Protein AF-A0AAI9CIB6-F1 (afdb_monomer)

Sequence (60 aa):
MFDDPVLLPDGYQISVPDRQPIRLRTGGNGERTGVAPHAAGGDDPLSIARQLLAPPKSSR

Mean predicted aligned error: 8.26 Å

Organism: Stenotrophomonas maltophilia (NCBI:txid40324)

Solvent-accessible surface area (backbone atoms only — not comparable to full-atom values): 4172 Å² total; per-residue (Å²): 90,68,65,84,59,48,74,44,100,88,72,50,71,47,79,61,72,78,50,81,71,64,38,89,90,74,71,46,62,49,74,99,78,49,81,85,69,96,62,89,39,77,96,50,43,67,62,48,49,50,60,75,68,48,74,79,79,80,90,121

Foldseek 3Di:
DWDDWDADPVGDTDIDDPDFDADPVPRDGCPPPHDDDPDDCPPHNPVVVCVVPDDPPPPD

pLDDT: mean 86.83, std 8.49, range [53.78, 95.19]

Structure (mmCIF, N/CA/C/O backbone):
data_AF-A0AAI9CIB6-F1
#
_entry.id   AF-A0AAI9CIB6-F1
#
loop_
_atom_site.group_PDB
_atom_site.id
_atom_site.type_symbol
_atom_site.label_atom_id
_atom_site.label_alt_id
_atom_site.label_comp_id
_atom_site.label_asym_id
_atom_site.label_entity_id
_atom_site.label_seq_id
_atom_site.pdbx_PDB_ins_code
_atom_site.Cartn_x
_atom_site.Cartn_y
_atom_site.Cartn_z
_atom_site.occupancy
_atom_site.B_iso_or_equiv
_atom_site.auth_seq_id
_atom_site.auth_comp_id
_atom_site.auth_asym_id
_atom_site.auth_atom_id
_atom_site.pdbx_PDB_model_num
ATOM 1 N N . MET A 1 1 ? 2.478 3.259 -10.536 1.00 65.44 1 MET A N 1
ATOM 2 C CA . MET A 1 1 ? 1.536 3.028 -11.673 1.00 65.44 1 MET A CA 1
ATOM 3 C C . MET A 1 1 ? 2.360 2.563 -12.863 1.00 65.44 1 MET A C 1
ATOM 5 O O . MET A 1 1 ? 3.475 3.052 -12.989 1.00 65.44 1 MET A O 1
ATOM 9 N N . PHE A 1 2 ? 1.870 1.590 -13.630 1.00 69.44 2 PHE A N 1
ATOM 10 C CA . PHE A 1 2 ? 2.555 1.072 -14.817 1.00 69.44 2 PHE A CA 1
ATOM 11 C C . PHE A 1 2 ? 1.806 1.554 -16.058 1.00 69.44 2 PHE A C 1
ATOM 13 O O . PHE A 1 2 ? 0.585 1.398 -16.109 1.00 69.44 2 PHE A O 1
ATOM 20 N N . ASP A 1 3 ? 2.528 2.114 -17.014 1.00 77.50 3 ASP A N 1
ATOM 21 C CA . ASP A 1 3 ? 2.103 2.302 -18.392 1.00 77.50 3 ASP A CA 1
ATOM 22 C C . ASP A 1 3 ? 2.168 0.951 -19.134 1.00 77.50 3 ASP A C 1
ATOM 24 O O . ASP A 1 3 ? 2.514 -0.097 -18.564 1.00 77.50 3 ASP A O 1
ATOM 28 N N . ASP A 1 4 ? 1.787 0.959 -20.412 1.00 86.75 4 ASP A N 1
ATOM 29 C CA . ASP A 1 4 ? 1.809 -0.246 -21.238 1.00 86.75 4 ASP A CA 1
ATOM 30 C C . ASP A 1 4 ? 3.232 -0.846 -21.304 1.00 86.75 4 ASP A C 1
ATOM 32 O O . ASP A 1 4 ? 4.215 -0.106 -21.430 1.00 86.75 4 ASP A O 1
ATOM 36 N N . PRO A 1 5 ? 3.381 -2.185 -21.234 1.00 87.44 5 PRO A N 1
ATOM 37 C CA . PRO A 1 5 ? 4.686 -2.830 -21.311 1.00 87.44 5 PRO A CA 1
ATOM 38 C C . PRO A 1 5 ? 5.446 -2.465 -22.590 1.00 87.44 5 PRO A C 1
ATOM 40 O O . PRO A 1 5 ? 4.898 -2.487 -23.694 1.00 87.44 5 PRO A O 1
ATOM 43 N N . VAL A 1 6 ? 6.743 -2.200 -22.455 1.00 90.38 6 VAL A N 1
ATOM 44 C CA . VAL A 1 6 ? 7.614 -1.892 -23.593 1.00 90.38 6 VAL A CA 1
ATOM 45 C C . VAL A 1 6 ? 8.023 -3.194 -24.276 1.00 90.38 6 VAL A C 1
ATOM 47 O O . VAL A 1 6 ? 8.591 -4.080 -23.633 1.00 90.38 6 VAL A O 1
ATOM 50 N N . LEU A 1 7 ? 7.748 -3.304 -25.580 1.00 93.88 7 LEU A N 1
ATOM 51 C CA . LEU A 1 7 ? 8.167 -4.435 -26.407 1.00 93.88 7 LEU A CA 1
ATOM 52 C C . LEU A 1 7 ? 9.636 -4.280 -26.822 1.00 93.88 7 LEU A C 1
ATOM 54 O O . LEU A 1 7 ? 10.029 -3.265 -27.399 1.00 93.88 7 LEU A O 1
ATOM 58 N N . LEU A 1 8 ? 10.436 -5.305 -26.550 1.00 92.62 8 LEU A N 1
ATOM 59 C CA . LEU A 1 8 ? 11.828 -5.402 -26.963 1.00 92.62 8 LEU A CA 1
ATOM 60 C C . LEU A 1 8 ? 11.944 -6.017 -28.372 1.00 92.62 8 LEU A C 1
ATOM 62 O O . LEU A 1 8 ? 11.044 -6.741 -28.807 1.00 92.62 8 LEU A O 1
ATOM 66 N N . PRO A 1 9 ? 13.045 -5.755 -29.107 1.00 93.19 9 PRO A N 1
ATOM 67 C CA . PRO A 1 9 ? 13.215 -6.217 -30.492 1.00 93.19 9 PRO A CA 1
ATOM 68 C C . PRO A 1 9 ? 13.151 -7.739 -30.692 1.00 93.19 9 PRO A C 1
ATOM 70 O O . PRO A 1 9 ? 12.879 -8.210 -31.790 1.00 93.19 9 PRO A O 1
ATOM 73 N N . ASP A 1 10 ? 13.416 -8.503 -29.640 1.00 94.25 10 ASP A N 1
ATOM 74 C CA . ASP A 1 10 ? 13.391 -9.965 -29.585 1.00 94.25 10 ASP A CA 1
ATOM 75 C C . ASP A 1 10 ? 12.027 -10.539 -29.153 1.00 94.25 10 ASP A C 1
ATOM 77 O O . ASP A 1 10 ? 11.869 -11.754 -29.045 1.00 94.25 10 ASP A O 1
ATOM 81 N N . GLY A 1 11 ? 11.024 -9.677 -28.953 1.00 92.44 11 GLY A N 1
ATOM 82 C CA . GLY A 1 11 ? 9.646 -10.059 -28.649 1.00 92.44 11 GLY A CA 1
ATOM 83 C C . GLY A 1 11 ? 9.324 -10.176 -27.158 1.00 92.44 11 GLY A C 1
ATOM 84 O O . GLY A 1 11 ? 8.180 -10.482 -26.819 1.00 92.44 11 GLY A O 1
ATOM 85 N N . TYR A 1 12 ? 10.277 -9.912 -26.258 1.00 93.88 12 TYR A N 1
ATOM 86 C CA . TYR A 1 12 ? 9.986 -9.823 -24.823 1.00 93.88 12 TYR A CA 1
ATOM 87 C C . TYR A 1 12 ? 9.293 -8.506 -24.469 1.00 93.88 12 TYR A C 1
ATOM 89 O O . TYR A 1 12 ? 9.440 -7.500 -25.158 1.00 93.88 12 TYR A O 1
ATOM 97 N N . GLN A 1 13 ? 8.560 -8.496 -23.357 1.00 94.44 13 GLN A N 1
ATOM 98 C CA . GLN A 1 13 ? 7.943 -7.290 -22.810 1.00 94.44 13 GLN A CA 1
ATOM 99 C C . GLN A 1 13 ? 8.481 -7.002 -21.414 1.00 94.44 13 GLN A C 1
ATOM 101 O O . GLN A 1 13 ? 8.616 -7.913 -20.595 1.00 94.44 13 GLN A O 1
ATOM 106 N N . ILE A 1 14 ? 8.755 -5.728 -21.140 1.00 91.19 14 ILE A N 1
ATOM 107 C CA . ILE A 1 14 ? 9.159 -5.258 -19.815 1.00 91.19 14 ILE A CA 1
ATOM 108 C C . ILE A 1 14 ? 8.151 -4.241 -19.285 1.00 91.19 14 ILE A C 1
ATOM 110 O O . ILE A 1 14 ? 7.738 -3.324 -19.992 1.00 91.19 14 ILE A O 1
ATOM 114 N N . SER A 1 15 ? 7.768 -4.392 -18.020 1.00 89.94 15 SER A N 1
ATOM 115 C CA . SER A 1 15 ? 6.943 -3.414 -17.308 1.00 89.94 15 SER A CA 1
ATOM 116 C C . SER A 1 15 ? 7.833 -2.598 -16.384 1.00 89.94 15 SER A C 1
ATOM 118 O O . SER A 1 15 ? 8.434 -3.139 -15.452 1.00 89.94 15 SER A O 1
ATOM 120 N N . VAL A 1 16 ? 7.912 -1.295 -16.633 1.00 86.62 16 VAL A N 1
ATOM 121 C CA . VAL A 1 16 ? 8.663 -0.352 -15.803 1.00 86.62 16 VAL A CA 1
ATOM 122 C C . VAL A 1 16 ? 7.652 0.548 -15.095 1.00 86.62 16 VAL A C 1
ATOM 124 O O . VAL A 1 16 ? 6.763 1.069 -15.754 1.00 86.62 16 VAL A O 1
ATOM 127 N N . PRO A 1 17 ? 7.721 0.718 -13.763 1.00 84.38 17 PRO A N 1
ATOM 128 C CA . PRO A 1 17 ? 6.878 1.696 -13.090 1.00 84.38 17 PRO A CA 1
ATOM 129 C C . PRO A 1 17 ? 7.300 3.110 -13.502 1.00 84.38 17 PRO A C 1
ATOM 131 O O . PRO A 1 17 ? 8.432 3.512 -13.232 1.00 84.38 17 PRO A O 1
ATOM 134 N N . ASP A 1 18 ? 6.392 3.889 -14.083 1.00 82.06 18 ASP A N 1
ATOM 135 C CA . ASP A 1 18 ? 6.727 5.229 -14.594 1.00 82.06 18 ASP A CA 1
ATOM 136 C C . ASP A 1 18 ? 6.839 6.254 -13.475 1.00 82.06 18 ASP A C 1
ATOM 138 O O . ASP A 1 18 ? 7.578 7.236 -13.559 1.00 82.06 18 ASP A O 1
ATOM 142 N N . ARG A 1 19 ? 6.053 6.050 -12.412 1.00 83.06 19 ARG A N 1
ATOM 143 C CA . ARG A 1 19 ? 5.968 6.949 -11.260 1.00 83.06 19 ARG A CA 1
ATOM 144 C C . ARG A 1 19 ? 5.645 6.180 -9.991 1.00 83.06 19 ARG A C 1
ATOM 146 O O . ARG A 1 19 ? 4.846 5.239 -10.011 1.00 83.06 19 ARG A O 1
ATOM 153 N N . GLN A 1 20 ? 6.193 6.674 -8.882 1.00 81.50 20 GLN A N 1
ATOM 154 C CA . GLN A 1 20 ? 5.872 6.215 -7.534 1.00 81.50 20 GLN A CA 1
ATOM 155 C C . GLN A 1 20 ? 5.125 7.317 -6.767 1.00 81.50 20 GLN A C 1
ATOM 157 O O . GLN A 1 20 ? 5.601 8.454 -6.717 1.00 81.50 20 GLN A O 1
ATOM 162 N N . PRO A 1 21 ? 3.965 7.019 -6.155 1.00 83.19 21 PRO A N 1
ATOM 163 C CA . PRO A 1 21 ? 3.236 7.983 -5.347 1.00 83.19 21 PRO A CA 1
ATOM 164 C C . PRO A 1 21 ? 3.971 8.222 -4.027 1.00 83.19 21 PRO A C 1
ATOM 166 O O . PRO A 1 21 ? 4.298 7.279 -3.311 1.00 83.19 21 PRO A O 1
ATOM 169 N N . ILE A 1 22 ? 4.175 9.486 -3.663 1.00 87.94 22 ILE A N 1
ATOM 170 C CA . ILE A 1 22 ? 4.806 9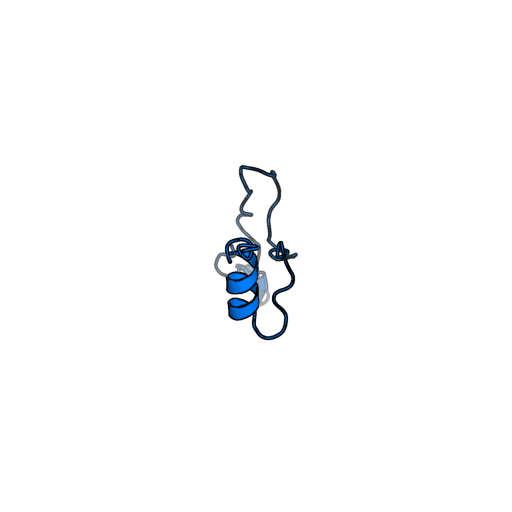.867 -2.395 1.00 87.94 22 ILE A CA 1
ATOM 171 C C . ILE A 1 22 ? 3.737 10.433 -1.462 1.00 87.94 22 ILE A C 1
ATOM 173 O O . ILE A 1 22 ? 3.014 11.367 -1.813 1.00 87.94 22 ILE A O 1
ATOM 177 N N . ARG A 1 23 ? 3.628 9.883 -0.248 1.00 86.56 23 ARG A N 1
ATOM 178 C CA . ARG A 1 23 ? 2.737 10.431 0.781 1.00 86.56 23 ARG A CA 1
ATOM 179 C C . ARG A 1 23 ? 3.302 11.746 1.298 1.00 86.56 23 ARG A C 1
ATOM 181 O O . ARG A 1 23 ? 4.369 11.756 1.904 1.00 86.56 23 ARG A O 1
ATOM 188 N N . LEU A 1 24 ? 2.529 12.824 1.181 1.00 89.44 24 LEU A N 1
ATOM 189 C CA . LEU A 1 24 ? 2.926 14.158 1.653 1.00 89.44 24 LEU A CA 1
ATOM 190 C C . LEU A 1 24 ? 3.327 14.182 3.137 1.00 89.44 24 LEU A C 1
ATOM 192 O O . LEU A 1 24 ? 4.236 14.905 3.521 1.00 89.44 24 LEU A O 1
ATOM 196 N N . ARG A 1 25 ? 2.663 13.373 3.974 1.00 90.50 25 ARG A N 1
ATOM 197 C CA . ARG A 1 25 ? 2.884 13.360 5.428 1.00 90.50 25 ARG A CA 1
ATOM 198 C C . ARG A 1 25 ? 4.141 12.601 5.862 1.00 90.50 25 ARG A C 1
ATOM 200 O O . ARG A 1 25 ? 4.744 12.978 6.858 1.00 90.50 25 ARG A O 1
ATOM 207 N N . THR A 1 26 ? 4.486 11.501 5.195 1.00 86.94 26 THR A N 1
ATOM 208 C CA . THR A 1 26 ? 5.546 10.584 5.661 1.00 86.94 26 THR A CA 1
ATOM 209 C C . THR A 1 26 ? 6.730 10.485 4.709 1.00 86.94 26 THR A C 1
ATOM 211 O O . THR A 1 26 ? 7.712 9.836 5.048 1.00 86.94 26 THR A O 1
ATOM 214 N N . GLY A 1 27 ? 6.632 11.051 3.502 1.00 85.94 27 GLY A N 1
ATOM 215 C CA . GLY A 1 27 ? 7.641 10.921 2.447 1.00 85.94 27 GLY A CA 1
ATOM 216 C C . GLY A 1 27 ? 7.788 9.503 1.878 1.00 85.94 27 GLY A C 1
ATOM 217 O O . GLY A 1 27 ? 8.503 9.309 0.903 1.00 85.94 27 GLY A O 1
ATOM 218 N N . GLY A 1 28 ? 7.110 8.508 2.454 1.00 87.44 28 GLY A N 1
ATOM 219 C CA . GLY A 1 28 ? 7.129 7.126 1.986 1.00 87.44 28 GLY A CA 1
ATOM 220 C C . GLY A 1 28 ? 6.028 6.827 0.971 1.0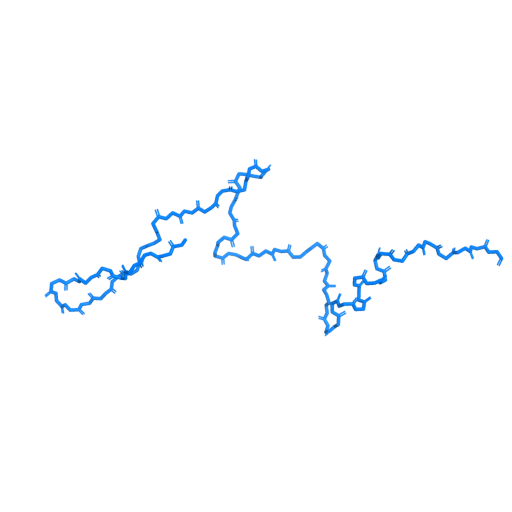0 87.44 28 GLY A C 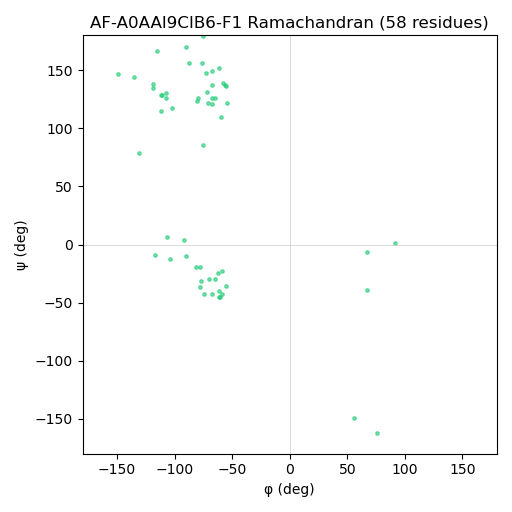1
ATOM 221 O O . GLY A 1 28 ? 5.071 7.587 0.808 1.00 87.44 28 GLY A O 1
ATOM 222 N N . ASN A 1 29 ? 6.111 5.654 0.353 1.00 86.38 29 ASN A N 1
ATOM 223 C CA . ASN A 1 29 ? 5.067 5.098 -0.505 1.00 86.38 29 ASN A CA 1
ATOM 224 C C . ASN A 1 29 ? 4.496 3.812 0.123 1.00 86.38 29 ASN A C 1
ATOM 226 O O . ASN A 1 29 ? 4.993 3.340 1.147 1.00 86.38 29 ASN A O 1
ATOM 230 N N . GLY A 1 30 ? 3.360 3.335 -0.385 1.00 83.56 30 GLY A N 1
ATOM 231 C CA . GLY A 1 30 ? 2.780 2.035 -0.010 1.00 83.56 30 GLY A CA 1
ATOM 232 C C . GLY A 1 30 ? 2.937 0.992 -1.114 1.00 83.56 30 GLY A C 1
ATOM 233 O O . GLY A 1 30 ? 2.354 -0.087 -1.032 1.00 83.56 30 GLY A O 1
ATOM 234 N N . GLU A 1 31 ? 3.675 1.328 -2.174 1.00 85.56 31 GLU A N 1
ATOM 235 C CA . GLU A 1 31 ? 3.960 0.379 -3.242 1.00 85.56 31 GLU A CA 1
ATOM 236 C C . GLU A 1 31 ? 4.876 -0.723 -2.687 1.00 85.56 31 GLU A C 1
ATOM 238 O O . GLU A 1 31 ? 5.649 -0.500 -1.756 1.00 85.56 31 GLU A O 1
ATOM 243 N N . ARG A 1 32 ? 4.761 -1.941 -3.228 1.00 82.81 32 ARG A N 1
ATOM 244 C CA . ARG A 1 32 ? 5.470 -3.165 -2.799 1.00 82.81 32 ARG A CA 1
ATOM 245 C C . ARG A 1 32 ? 5.099 -3.728 -1.419 1.00 82.81 32 ARG A C 1
ATOM 247 O O . ARG A 1 32 ? 5.032 -4.945 -1.296 1.00 82.81 32 ARG A O 1
ATOM 254 N N . THR A 1 33 ? 4.875 -2.904 -0.399 1.00 85.56 33 THR A N 1
ATOM 255 C CA . THR A 1 33 ? 4.618 -3.364 0.984 1.00 85.56 33 THR A CA 1
ATOM 256 C C . THR A 1 33 ? 3.152 -3.284 1.402 1.00 85.56 33 THR A C 1
ATOM 258 O O . THR A 1 33 ? 2.769 -3.869 2.414 1.00 85.56 33 THR A O 1
ATOM 261 N N . GLY A 1 34 ? 2.321 -2.593 0.619 1.00 86.56 34 GLY A N 1
ATOM 262 C CA . GLY A 1 34 ? 0.916 -2.375 0.930 1.00 86.56 34 GLY A CA 1
ATOM 263 C C . GLY A 1 34 ? 0.708 -1.314 2.013 1.00 86.56 34 GLY A C 1
ATOM 264 O O . GLY A 1 34 ? 1.563 -0.469 2.296 1.00 86.56 34 GLY A O 1
ATOM 265 N N . VAL A 1 35 ? -0.482 -1.329 2.610 1.00 88.19 35 VAL A N 1
ATOM 266 C CA . VAL A 1 35 ? -0.847 -0.431 3.708 1.00 88.19 35 VAL A CA 1
ATOM 267 C C . V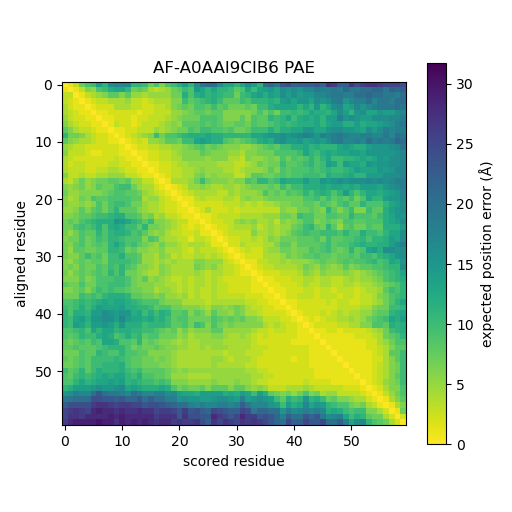AL A 1 35 ? -0.996 -1.259 4.971 1.00 88.19 35 VAL A C 1
ATOM 269 O O . VAL A 1 35 ? -1.894 -2.092 5.068 1.00 88.19 35 VAL A O 1
ATOM 272 N N . ALA A 1 36 ? -0.121 -1.016 5.945 1.00 89.75 36 ALA A N 1
ATOM 273 C CA . ALA A 1 36 ? -0.248 -1.625 7.259 1.00 89.75 36 ALA A CA 1
ATOM 274 C C . ALA A 1 36 ? -1.501 -1.068 7.964 1.00 89.75 36 ALA A C 1
ATOM 276 O O . ALA A 1 36 ? -1.639 0.157 8.066 1.00 89.75 36 ALA A O 1
ATOM 277 N N . PRO A 1 37 ? -2.423 -1.924 8.435 1.00 91.38 37 PRO A N 1
ATOM 278 C CA . PRO A 1 37 ? -3.588 -1.463 9.171 1.00 91.38 37 PRO A CA 1
ATOM 279 C C . PRO A 1 37 ? -3.181 -0.994 10.573 1.00 91.38 37 PRO A C 1
ATOM 281 O O . PRO A 1 37 ? -2.274 -1.548 11.190 1.00 91.38 37 PRO A O 1
ATOM 284 N N . HIS A 1 38 ? -3.880 0.010 11.103 1.00 89.69 38 HIS A N 1
ATOM 285 C CA . HIS A 1 38 ? -3.642 0.497 12.469 1.00 89.69 38 HIS A CA 1
ATOM 286 C C . HIS A 1 38 ? -4.095 -0.504 13.542 1.00 89.69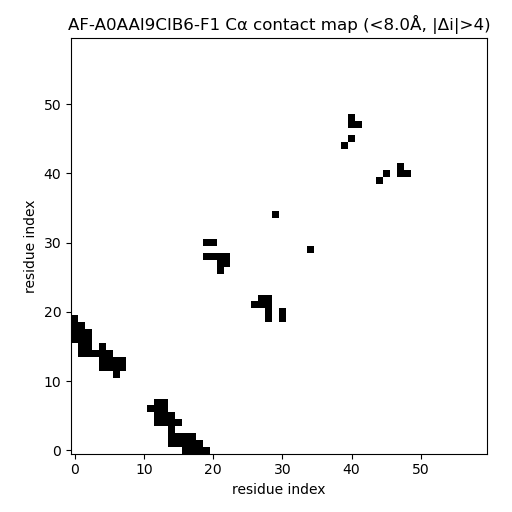 38 HIS A C 1
ATOM 288 O O . HIS A 1 38 ? -3.528 -0.542 14.629 1.00 89.69 38 HIS A O 1
ATOM 294 N N . ALA A 1 39 ? -5.115 -1.306 13.237 1.00 91.62 39 ALA A N 1
ATOM 295 C CA . ALA A 1 39 ? -5.620 -2.376 14.085 1.00 91.62 39 ALA A CA 1
ATOM 296 C C . ALA A 1 39 ? -5.864 -3.621 13.229 1.00 91.62 39 ALA A C 1
ATOM 298 O O . ALA A 1 39 ? -6.289 -3.510 12.077 1.00 91.62 39 ALA A O 1
ATOM 299 N N . ALA A 1 40 ? -5.607 -4.803 13.785 1.00 91.69 40 ALA A N 1
ATOM 300 C CA . ALA A 1 40 ? -5.931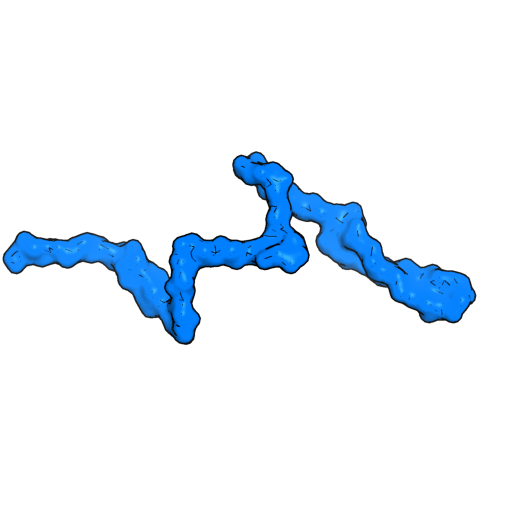 -6.055 13.115 1.00 91.69 40 ALA A CA 1
ATOM 301 C C . ALA A 1 40 ? -7.457 -6.184 12.965 1.00 91.69 40 ALA A C 1
ATOM 303 O O . ALA A 1 40 ? -8.187 -6.076 13.947 1.00 91.69 40 ALA A O 1
ATOM 304 N N . GLY A 1 41 ? -7.932 -6.407 11.738 1.00 89.06 41 GLY A N 1
ATOM 305 C CA . GLY A 1 41 ? -9.361 -6.574 11.451 1.00 89.06 41 GLY A CA 1
ATOM 306 C C . GLY A 1 41 ? -9.900 -7.981 11.728 1.00 89.06 41 GLY A C 1
ATOM 307 O O . GLY A 1 41 ? -11.104 -8.140 11.887 1.00 89.06 41 GLY A O 1
ATOM 308 N N . GLY A 1 42 ? -9.022 -8.988 11.803 1.00 90.88 42 GLY A N 1
ATOM 309 C CA . GLY A 1 42 ? -9.428 -10.393 11.903 1.00 90.8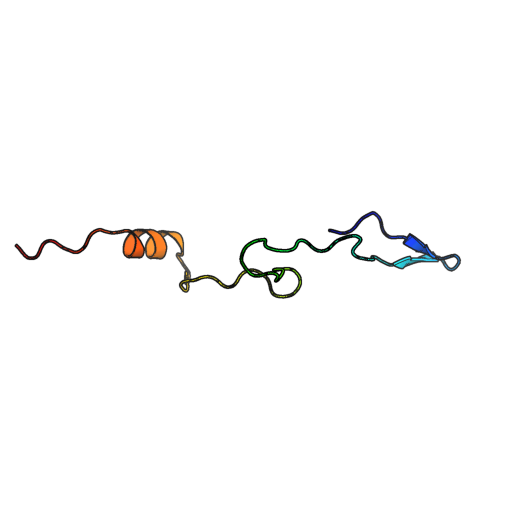8 42 GLY A CA 1
ATOM 310 C C . GLY A 1 42 ? -10.349 -10.815 10.751 1.00 90.88 42 GLY A C 1
ATOM 311 O O . GLY A 1 42 ? -10.267 -10.260 9.654 1.00 90.88 42 GLY A O 1
ATOM 312 N N . ASP A 1 43 ? -11.239 -11.768 11.030 1.00 95.19 43 ASP A N 1
ATOM 313 C CA . ASP A 1 43 ? -12.202 -12.298 10.053 1.00 95.19 43 ASP A CA 1
ATOM 314 C C . ASP A 1 43 ? -13.412 -11.370 9.824 1.00 95.19 43 ASP A C 1
ATOM 316 O O . ASP A 1 43 ? -14.082 -11.469 8.797 1.00 95.19 43 ASP A O 1
ATOM 320 N N . ASP A 1 44 ? -13.688 -10.446 10.756 1.00 94.69 44 ASP A N 1
ATOM 321 C CA . ASP A 1 44 ? -14.765 -9.450 10.649 1.00 94.69 44 ASP A CA 1
ATOM 322 C C . ASP A 1 44 ? -14.252 -8.029 10.965 1.00 94.69 44 ASP A C 1
ATOM 324 O O . ASP A 1 44 ? -14.478 -7.488 12.060 1.00 94.69 44 ASP A O 1
ATOM 328 N N . PRO A 1 45 ? -13.579 -7.377 9.998 1.00 94.19 45 PRO A N 1
ATOM 329 C CA . PRO A 1 45 ? -13.031 -6.035 10.184 1.00 94.19 45 PRO A CA 1
ATOM 330 C C . PRO A 1 45 ? -14.110 -4.980 10.457 1.00 94.19 45 PRO A C 1
ATOM 332 O O . PRO A 1 45 ? -13.822 -3.956 11.081 1.00 94.19 45 PRO A O 1
ATOM 335 N N . LEU A 1 46 ? -15.356 -5.209 10.021 1.00 95.12 46 LEU A N 1
ATOM 336 C CA . LEU A 1 46 ? -16.456 -4.270 10.228 1.00 95.12 46 LEU A CA 1
ATOM 337 C C . LEU A 1 46 ? -16.944 -4.300 11.680 1.00 95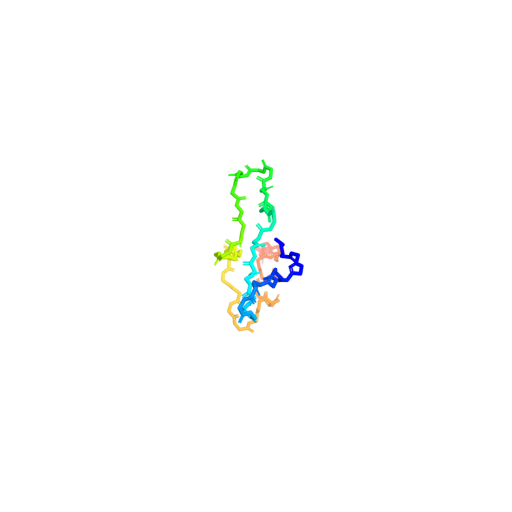.12 46 LEU A C 1
ATOM 339 O O . LEU A 1 46 ? -17.187 -3.243 12.268 1.00 95.12 46 LEU A O 1
ATOM 343 N N . SER A 1 47 ? -17.072 -5.487 12.274 1.00 94.25 47 SER A N 1
ATOM 344 C CA . SER A 1 47 ? -17.382 -5.628 13.700 1.00 94.25 47 SER A CA 1
ATOM 345 C C . SER A 1 47 ? -16.290 -5.012 14.575 1.00 94.25 47 SER A C 1
ATOM 347 O O . SER A 1 47 ? -16.606 -4.222 15.469 1.00 94.25 47 SER A O 1
ATOM 349 N N . ILE A 1 48 ? -15.011 -5.271 14.273 1.00 93.75 48 ILE A N 1
ATOM 350 C CA . ILE A 1 48 ? -13.883 -4.665 15.000 1.00 93.75 48 ILE A CA 1
ATOM 351 C C . ILE A 1 48 ? -13.908 -3.135 14.893 1.00 93.75 48 ILE A C 1
ATOM 353 O O . ILE A 1 48 ? -13.792 -2.445 15.907 1.00 93.75 48 ILE A O 1
ATOM 357 N N . ALA A 1 49 ? -14.136 -2.583 13.697 1.00 94.69 49 ALA A N 1
ATOM 358 C CA . ALA A 1 49 ? -14.239 -1.137 13.510 1.00 94.69 49 ALA A CA 1
ATOM 359 C C . ALA A 1 49 ? -15.371 -0.519 14.351 1.00 94.69 49 ALA A C 1
ATOM 361 O O . ALA A 1 49 ? -15.169 0.512 14.991 1.00 94.69 49 ALA A O 1
ATOM 362 N N . ARG A 1 50 ? -16.547 -1.161 14.408 1.00 94.81 50 ARG A N 1
ATOM 363 C CA . ARG A 1 50 ? -17.670 -0.699 15.245 1.00 94.81 50 ARG A CA 1
ATOM 364 C C . ARG A 1 50 ? -17.319 -0.682 16.730 1.00 94.81 50 ARG A C 1
ATOM 366 O O . ARG A 1 50 ? -17.707 0.254 17.418 1.00 94.81 50 ARG A O 1
ATOM 373 N N . GLN A 1 51 ? -16.587 -1.683 17.217 1.00 92.12 51 GLN A N 1
ATOM 374 C CA . GLN A 1 51 ? -16.149 -1.742 18.615 1.00 92.12 51 GLN A CA 1
ATOM 375 C C . GLN A 1 51 ? -15.135 -0.639 18.941 1.00 92.12 51 GLN A C 1
ATOM 377 O O . GLN A 1 51 ? -15.266 0.0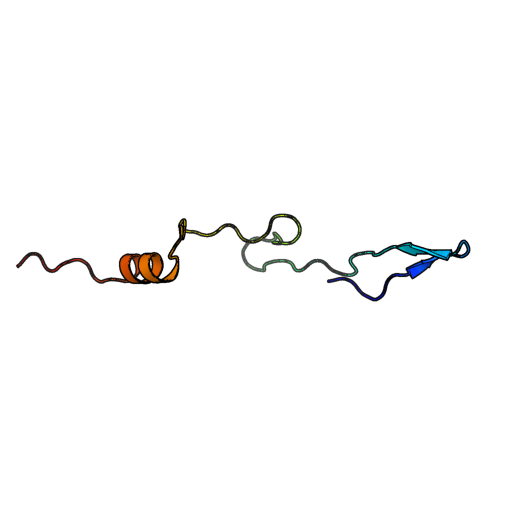10 19.974 1.00 92.12 51 GLN A O 1
ATOM 382 N N . LEU A 1 52 ? -14.173 -0.380 18.047 1.00 91.50 52 LEU A N 1
ATOM 383 C CA . LEU A 1 52 ? -13.183 0.695 18.208 1.00 91.50 52 LEU A CA 1
ATOM 384 C C . LEU A 1 52 ? -13.812 2.097 18.196 1.00 91.50 52 LEU A C 1
ATOM 386 O O . LEU A 1 52 ? -13.282 3.014 18.816 1.00 91.50 52 LEU A O 1
ATOM 390 N N . LEU A 1 53 ? -14.928 2.263 17.483 1.00 92.62 53 LEU A N 1
ATOM 391 C CA . LEU A 1 53 ? -15.675 3.520 17.397 1.00 92.62 53 LEU A CA 1
ATOM 392 C C . LEU A 1 53 ? -16.756 3.667 18.477 1.00 92.62 53 LEU A C 1
ATOM 394 O O . LEU A 1 53 ? -17.350 4.740 18.595 1.00 92.62 53 LEU A O 1
ATOM 398 N N . ALA A 1 54 ? -17.052 2.611 19.239 1.00 92.06 54 ALA A N 1
ATOM 399 C CA . ALA A 1 54 ? -18.103 2.650 20.243 1.00 92.06 54 ALA A CA 1
ATOM 400 C C . ALA A 1 54 ? -17.720 3.596 21.397 1.00 92.06 54 ALA A C 1
ATOM 402 O O . ALA A 1 54 ? -16.584 3.559 21.878 1.00 92.06 54 ALA A O 1
ATOM 403 N N . PRO A 1 55 ? -18.655 4.431 21.886 1.00 86.56 55 PRO A N 1
ATOM 404 C CA . PRO A 1 55 ? -18.403 5.259 23.055 1.00 86.56 55 PRO A CA 1
ATOM 405 C C . PRO A 1 55 ? -18.116 4.380 24.284 1.00 86.56 55 PRO A C 1
ATOM 407 O O . PRO A 1 55 ? -18.627 3.257 24.375 1.00 86.56 55 PRO A O 1
ATOM 410 N N . PRO A 1 56 ? -17.326 4.874 25.254 1.00 80.19 56 PRO A N 1
ATOM 411 C CA . PRO A 1 56 ? -17.061 4.134 26.480 1.00 80.19 56 PRO A CA 1
ATOM 412 C C . PRO A 1 56 ? -18.384 3.774 27.161 1.00 80.19 56 PRO A C 1
ATOM 414 O O . PRO A 1 56 ? -19.294 4.604 27.246 1.00 80.19 56 PRO A O 1
ATOM 417 N N . LYS A 1 57 ? -18.502 2.528 27.641 1.00 72.75 57 LYS A N 1
ATOM 418 C CA . LYS A 1 57 ? -19.684 2.096 28.396 1.00 72.75 57 LYS A CA 1
ATOM 419 C C . LYS A 1 57 ? -19.893 3.064 29.556 1.00 72.75 57 LYS A C 1
ATOM 421 O O . LYS A 1 57 ? -19.002 3.241 30.385 1.00 72.75 57 LYS A O 1
ATOM 426 N N . SER A 1 58 ? -21.068 3.690 29.595 1.00 67.19 58 SER A N 1
ATOM 427 C CA . SER A 1 58 ? -21.487 4.488 30.740 1.00 67.19 58 SER A CA 1
ATOM 428 C C . SER A 1 58 ? -21.509 3.564 31.953 1.00 67.19 58 SER A C 1
ATOM 430 O O . SER A 1 58 ? -22.315 2.638 32.018 1.00 67.19 58 SER A O 1
ATOM 432 N N . SER A 1 59 ? -20.566 3.774 32.866 1.00 63.19 59 SER A N 1
ATOM 433 C CA . SER A 1 59 ? -20.579 3.146 34.180 1.00 63.19 59 SER A CA 1
ATOM 434 C C . SER A 1 59 ? -21.634 3.884 34.998 1.00 63.19 59 SER A C 1
ATOM 436 O O . SER A 1 59 ? -21.324 4.881 35.648 1.00 63.19 59 SER A O 1
ATOM 438 N N . ARG A 1 60 ? -22.893 3.471 34.874 1.00 53.78 60 ARG A N 1
ATOM 439 C CA . ARG A 1 60 ? -23.995 3.951 35.706 1.00 53.78 60 ARG A CA 1
ATOM 440 C C . ARG A 1 60 ? -24.605 2.773 36.443 1.00 53.78 60 ARG A C 1
ATOM 442 O O . ARG A 1 60 ? -24.784 1.722 35.791 1.00 53.78 60 ARG A O 1
#

Secondary structure (DSSP, 8-state):
-B-SPEEPTTS-EE--B------TTTS---TTT----SS--TT-HHHHHHHHHSPPP---

Radius of gyration: 21.25 Å; Cα contacts (8 Å, |Δi|>4): 41; chains: 1; bounding box: 37×26×66 Å